Protein AF-A0A0C2IWE2-F1 (afdb_monomer_lite)

Organism: NCBI:txid13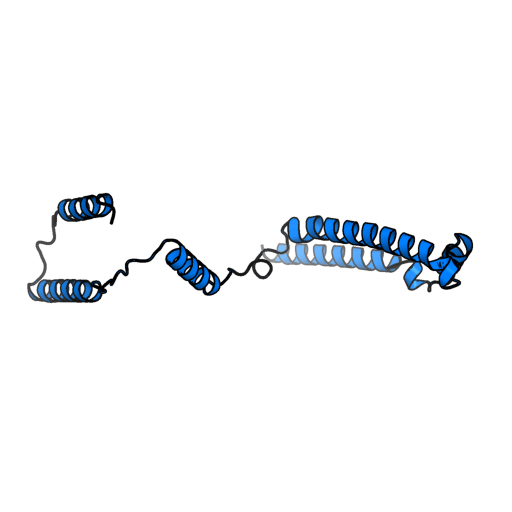98154

Secondary structure (DSSP, 8-state):
--THHHHHHHHHHHH--------S-HHHHHHHHHHHHHHHHTT----------HHHHHHHHHHHHHTSPPPP-TTTS-TTSTIIIIIHHHHHHHHHHHHHHHHHHHHHHHHHHHT---SHHHHHHHHHHS-HHHHHSS-HHHHHHHHHHHHHHHHHHHHHHHTT-

Sequence (165 aa):
MNAQRVGVMALRRAAAKPSMALVAPSIARGLIVRSALQAQALQSRAITTQKLSHDEANKVLASQRLNRPVAPHLTIYDPAQIWYGASIMQRYTGMAYAGALYAGSLAYLAAPLLGWHLESASLVAFAASLPVAAKVGFGKADIAKATNAIWVASVIGSLGLALLW

pLDDT: mean 79.26, std 15.89, range [46.12, 98.12]

Structure (mmCIF, N/CA/C/O backbone):
data_AF-A0A0C2IWE2-F1
#
_entry.id   AF-A0A0C2IWE2-F1
#
loop_
_atom_site.group_PDB
_atom_site.id
_atom_site.type_symbol
_atom_site.label_atom_id
_atom_site.label_alt_id
_atom_site.label_comp_id
_atom_site.label_asym_id
_atom_site.label_entity_id
_atom_site.label_seq_id
_atom_site.pdbx_PDB_ins_code
_atom_site.Cartn_x
_atom_site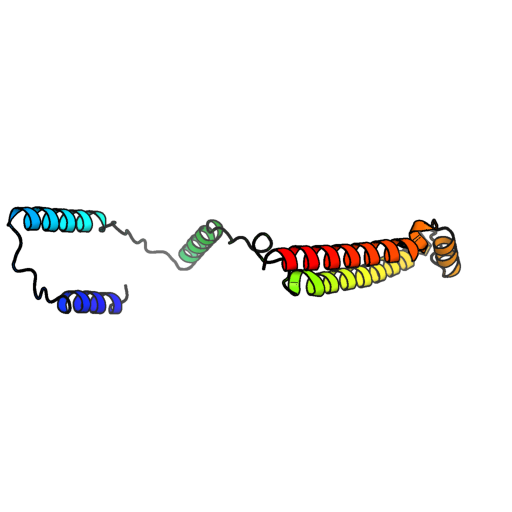.Cartn_y
_atom_site.Cartn_z
_atom_site.occupancy
_atom_site.B_iso_or_equiv
_atom_site.auth_seq_id
_atom_site.auth_comp_id
_atom_site.auth_asym_id
_atom_site.auth_atom_id
_atom_site.pdbx_PDB_model_num
ATOM 1 N N . MET A 1 1 ? -18.688 -10.165 44.950 1.00 46.12 1 MET A N 1
ATOM 2 C CA . MET A 1 1 ? -19.114 -8.750 45.053 1.00 46.12 1 MET A CA 1
ATOM 3 C C . MET A 1 1 ? -18.223 -8.080 46.086 1.00 46.12 1 MET A C 1
ATOM 5 O O . MET A 1 1 ? -18.231 -8.501 47.232 1.00 46.12 1 MET A O 1
ATOM 9 N N . ASN A 1 2 ? -17.385 -7.128 45.669 1.00 46.19 2 ASN A N 1
ATOM 10 C CA . ASN A 1 2 ? -16.333 -6.554 46.516 1.00 46.19 2 ASN A CA 1
ATOM 11 C C . ASN A 1 2 ? -16.944 -5.622 47.575 1.00 46.19 2 ASN A C 1
ATOM 13 O O . ASN A 1 2 ? -17.544 -4.604 47.223 1.00 46.19 2 ASN A O 1
ATOM 17 N N . ALA A 1 3 ? -16.750 -5.950 48.856 1.00 57.78 3 ALA A N 1
ATOM 18 C CA . ALA A 1 3 ? -17.238 -5.202 50.024 1.00 57.78 3 ALA A CA 1
ATOM 19 C C . ALA A 1 3 ? -16.879 -3.701 49.998 1.00 57.78 3 ALA A C 1
ATOM 21 O O . ALA A 1 3 ? -17.607 -2.863 50.526 1.00 57.78 3 ALA A O 1
ATOM 22 N N . GLN A 1 4 ? -15.810 -3.347 49.282 1.00 58.09 4 GLN A N 1
ATOM 23 C CA . GLN A 1 4 ? -15.351 -1.974 49.066 1.00 58.09 4 GLN A CA 1
ATOM 24 C C . GLN A 1 4 ? -16.424 -1.056 48.457 1.00 58.09 4 GLN A C 1
ATOM 26 O O . GLN A 1 4 ? -16.476 0.126 48.787 1.00 58.09 4 GLN A O 1
ATOM 31 N N . ARG A 1 5 ? -17.323 -1.572 47.606 1.00 56.88 5 ARG A N 1
ATOM 32 C CA . ARG A 1 5 ? -18.370 -0.739 46.982 1.00 56.88 5 ARG A CA 1
ATOM 33 C C . ARG A 1 5 ? -19.527 -0.411 47.931 1.00 56.88 5 ARG A C 1
ATOM 35 O O . ARG A 1 5 ? -20.169 0.621 47.756 1.00 56.88 5 ARG A O 1
ATOM 42 N N . VAL A 1 6 ? -19.759 -1.243 48.947 1.00 62.97 6 VAL A N 1
ATOM 43 C CA . VAL A 1 6 ? -20.824 -1.037 49.944 1.00 62.97 6 VAL A CA 1
ATOM 44 C C . VAL A 1 6 ? -20.439 0.086 50.911 1.00 62.97 6 VAL A C 1
ATOM 46 O O . VAL A 1 6 ? -21.247 0.976 51.177 1.00 62.97 6 VAL A O 1
ATOM 49 N N . GLY A 1 7 ? -19.177 0.114 51.353 1.00 68.75 7 GLY A N 1
ATOM 50 C CA . GLY A 1 7 ? -18.668 1.151 52.258 1.00 68.75 7 GLY A CA 1
ATOM 51 C C . GLY A 1 7 ? -18.704 2.559 51.654 1.00 68.75 7 GLY A C 1
ATOM 52 O O . GLY A 1 7 ? -19.127 3.507 52.311 1.00 68.75 7 GLY A O 1
ATOM 53 N N . VAL A 1 8 ? -18.349 2.702 50.371 1.00 69.31 8 VAL A N 1
ATOM 54 C CA . VAL A 1 8 ? -18.338 4.013 49.695 1.00 69.31 8 VAL A CA 1
ATOM 55 C C . VAL A 1 8 ? -19.756 4.565 49.491 1.00 69.31 8 VAL A C 1
ATOM 57 O O . VAL A 1 8 ? -19.963 5.774 49.592 1.00 69.31 8 VAL A O 1
ATOM 60 N N . MET A 1 9 ? -20.755 3.707 49.252 1.00 63.81 9 MET A N 1
ATOM 61 C CA . MET A 1 9 ? -22.151 4.151 49.146 1.00 63.81 9 MET A CA 1
ATOM 62 C C . MET A 1 9 ? -22.742 4.568 50.495 1.00 63.81 9 MET A C 1
ATOM 64 O O . MET A 1 9 ? -23.447 5.576 50.555 1.00 63.81 9 MET A O 1
ATOM 68 N N . ALA A 1 10 ? -22.414 3.855 51.576 1.00 64.62 10 ALA A N 1
ATOM 69 C CA . ALA A 1 10 ? -22.810 4.251 52.927 1.00 64.62 10 ALA A CA 1
ATOM 70 C C . ALA A 1 10 ? -22.190 5.604 53.321 1.00 64.62 10 ALA A C 1
ATOM 72 O O . ALA A 1 10 ? -22.892 6.479 53.828 1.00 64.62 10 ALA A O 1
ATOM 73 N N . LEU A 1 11 ? -20.912 5.818 52.991 1.00 68.19 11 LEU A N 1
ATOM 74 C CA . LEU A 1 11 ? -20.212 7.075 53.261 1.00 68.19 11 LEU A CA 1
ATOM 75 C C . LEU A 1 11 ? -20.797 8.254 52.469 1.00 68.19 11 LEU A C 1
ATOM 77 O O . LEU A 1 11 ? -21.008 9.326 53.029 1.00 68.19 11 LEU A O 1
ATOM 81 N N . ARG A 1 12 ? -21.138 8.057 51.187 1.00 64.69 12 ARG A N 1
ATOM 82 C CA . ARG A 1 12 ? -21.809 9.090 50.372 1.00 64.69 12 ARG A CA 1
ATOM 83 C C . ARG A 1 12 ? -23.203 9.438 50.895 1.00 64.69 12 ARG A C 1
ATOM 85 O O . ARG A 1 12 ? -23.604 10.595 50.822 1.00 64.69 12 ARG A O 1
ATOM 92 N N . ARG A 1 13 ? -23.925 8.458 51.446 1.00 62.16 13 ARG A N 1
ATOM 93 C CA . ARG A 1 13 ? -25.249 8.669 52.044 1.00 62.16 13 ARG A CA 1
ATOM 94 C C . ARG A 1 13 ? -25.170 9.390 53.392 1.00 62.16 13 ARG A C 1
ATOM 96 O O . ARG A 1 13 ? -26.037 10.203 53.679 1.00 62.16 13 ARG A O 1
ATOM 103 N N . ALA A 1 14 ? -24.124 9.134 54.178 1.00 64.12 14 ALA A N 1
ATOM 104 C CA . ALA A 1 14 ? -23.877 9.816 55.449 1.00 64.12 14 ALA A CA 1
ATOM 105 C C . ALA A 1 14 ? -23.304 11.239 55.273 1.00 64.12 14 ALA A C 1
ATOM 107 O O . ALA A 1 14 ? -23.560 12.111 56.101 1.00 64.12 14 ALA A O 1
ATOM 108 N N . ALA A 1 15 ? -22.561 11.494 54.190 1.00 59.09 15 ALA A N 1
ATOM 109 C CA . ALA A 1 15 ? -22.010 12.814 53.870 1.00 59.09 15 ALA A CA 1
ATOM 110 C C . ALA A 1 15 ? -23.046 13.792 53.283 1.00 59.09 15 ALA A C 1
ATOM 112 O O . ALA A 1 15 ? -22.839 15.003 53.325 1.00 59.09 15 ALA A O 1
ATOM 113 N N . ALA A 1 16 ? -24.178 13.293 52.776 1.00 57.03 16 ALA A N 1
ATOM 114 C CA . ALA A 1 16 ? -25.306 14.115 52.351 1.00 57.03 16 ALA A CA 1
ATOM 115 C C . ALA A 1 16 ? -26.101 14.614 53.571 1.00 57.03 16 ALA A C 1
ATOM 117 O O . ALA A 1 16 ? -27.230 14.194 53.818 1.00 57.03 16 ALA A O 1
ATOM 118 N N . LYS A 1 17 ? -25.507 15.519 54.357 1.00 48.50 17 LYS A N 1
ATOM 119 C CA . LYS A 1 17 ? -26.258 16.357 55.299 1.00 48.50 17 LYS A CA 1
ATOM 120 C C . LYS A 1 17 ? -27.172 17.277 54.471 1.00 48.50 17 LYS A C 1
ATOM 122 O O . LYS A 1 17 ? -26.639 18.072 53.699 1.00 48.50 17 LYS A O 1
ATOM 127 N N . PRO A 1 18 ? -28.512 17.230 54.597 1.00 52.12 18 PRO A N 1
ATOM 128 C CA . PRO A 1 18 ? -29.382 18.199 53.943 1.00 52.12 18 PRO A CA 1
ATOM 129 C C . PRO A 1 18 ? -29.375 19.487 54.774 1.00 52.12 18 PRO A C 1
ATOM 131 O O . PRO A 1 18 ? -30.331 19.807 55.475 1.00 52.12 18 PRO A O 1
ATOM 134 N N . SER A 1 19 ? -28.263 20.213 54.764 1.00 50.19 19 SER A N 1
ATOM 135 C CA . SER A 1 19 ? -28.234 21.567 55.304 1.00 50.19 19 SER A CA 1
ATOM 136 C C . SER A 1 19 ? -28.802 22.514 54.251 1.00 50.19 19 SER A C 1
ATOM 138 O O . SER A 1 19 ? -28.220 22.658 53.182 1.00 50.19 19 SER A O 1
ATOM 140 N N . MET A 1 20 ? -29.909 23.174 54.607 1.00 50.03 20 MET A N 1
ATOM 141 C CA . MET A 1 20 ? -30.489 24.351 53.945 1.00 50.03 20 MET A CA 1
ATOM 142 C C . MET A 1 20 ? -31.319 24.115 52.671 1.00 50.03 20 MET A C 1
ATOM 144 O O . MET A 1 20 ? -30.890 24.387 51.559 1.00 50.03 20 MET A O 1
ATOM 148 N N . ALA A 1 21 ? -32.591 23.755 52.857 1.00 50.00 21 ALA A N 1
ATOM 149 C CA . ALA A 1 21 ? -33.672 24.181 51.959 1.00 50.00 21 ALA A CA 1
ATOM 150 C C . ALA A 1 21 ? -34.974 24.324 52.765 1.00 50.00 21 ALA A C 1
ATOM 152 O O . ALA A 1 21 ? -35.927 23.557 52.611 1.00 50.00 21 ALA A O 1
ATOM 153 N N . LEU A 1 22 ? -34.969 25.264 53.712 1.00 53.56 22 LEU A N 1
ATOM 154 C CA . LEU A 1 22 ? -36.050 25.514 54.671 1.00 53.56 22 LEU A CA 1
ATOM 155 C C . LEU A 1 22 ? -37.118 26.511 54.184 1.00 53.56 22 LEU A C 1
ATOM 157 O O . LEU A 1 22 ? -37.958 26.897 54.983 1.00 53.56 22 LEU A O 1
ATOM 161 N N . VAL A 1 23 ? -37.164 26.899 52.903 1.00 53.44 23 VAL A N 1
ATOM 162 C CA . VAL A 1 23 ? -38.209 27.819 52.406 1.00 53.44 23 VAL A CA 1
ATOM 163 C C . VAL A 1 23 ? -38.643 27.448 50.983 1.00 53.44 23 VAL A C 1
ATOM 165 O O . VAL A 1 23 ? -38.042 27.892 50.014 1.00 53.44 23 VAL A O 1
ATOM 168 N N . ALA A 1 24 ? -39.672 26.605 50.851 1.00 52.16 24 ALA A N 1
ATOM 169 C CA . ALA A 1 24 ? -40.504 26.478 49.643 1.00 52.16 24 ALA A CA 1
ATOM 170 C C . ALA A 1 24 ? -41.798 25.693 49.970 1.00 52.16 24 ALA A C 1
ATOM 172 O O . ALA A 1 24 ? -41.740 24.750 50.769 1.00 52.16 24 ALA A O 1
ATOM 173 N N . PRO A 1 25 ? -42.955 26.062 49.383 1.00 54.06 25 PRO A N 1
ATOM 174 C CA . PRO A 1 25 ? -44.277 25.565 49.770 1.00 54.06 25 PRO A CA 1
ATOM 175 C C . PRO A 1 25 ? -44.419 24.045 49.593 1.00 54.06 25 PRO A C 1
ATOM 177 O O . PRO A 1 25 ? -43.842 23.435 48.691 1.00 54.06 25 PRO A O 1
ATOM 180 N N . SER A 1 26 ? -45.214 23.434 50.473 1.00 58.16 26 SER A N 1
ATOM 181 C CA . SER A 1 26 ? -45.425 21.985 50.651 1.00 58.16 26 SER A CA 1
ATOM 182 C C . SER A 1 26 ? -45.723 21.192 49.367 1.00 58.16 26 SER A C 1
ATOM 184 O O . SER A 1 26 ? -45.369 20.016 49.279 1.00 58.16 26 SER A O 1
ATOM 186 N N . ILE A 1 27 ? -46.295 21.833 48.346 1.00 59.09 27 ILE A N 1
ATOM 187 C CA . ILE A 1 27 ? -46.630 21.225 47.048 1.00 59.09 27 ILE A CA 1
ATOM 188 C C . ILE A 1 27 ? -45.367 20.913 46.223 1.00 59.09 27 ILE A C 1
ATOM 190 O O . ILE A 1 27 ? -45.258 19.833 45.638 1.00 59.09 27 ILE A O 1
ATOM 194 N N . ALA A 1 28 ? -44.369 21.804 46.231 1.00 55.31 28 ALA A N 1
ATOM 195 C CA . ALA A 1 28 ? -43.123 21.610 45.484 1.00 55.31 28 ALA A CA 1
ATOM 196 C C . ALA A 1 28 ? -42.275 20.472 46.079 1.00 55.31 28 ALA A C 1
ATOM 198 O O . ALA A 1 28 ? -41.697 19.669 45.347 1.00 55.31 28 ALA A O 1
ATOM 199 N N . ARG A 1 29 ? -42.267 20.336 47.414 1.00 55.12 29 ARG A N 1
ATOM 200 C CA . ARG A 1 29 ? -41.617 19.209 48.105 1.00 55.12 29 ARG A CA 1
ATOM 201 C C . ARG A 1 29 ? -42.283 17.869 47.778 1.00 55.12 29 ARG A C 1
ATOM 203 O O . ARG A 1 29 ? -41.572 16.896 47.548 1.00 55.12 29 ARG A O 1
ATOM 210 N N . GLY A 1 30 ? -43.616 17.815 47.707 1.00 59.25 30 GLY A N 1
ATOM 211 C CA . GLY A 1 30 ? -44.346 16.593 47.344 1.00 59.25 30 GLY A CA 1
ATOM 212 C C . GLY A 1 30 ? -44.036 16.106 45.924 1.00 59.25 30 GLY A C 1
ATOM 213 O O . GLY A 1 30 ? -43.862 14.906 45.709 1.00 59.25 30 GLY A O 1
ATOM 214 N N . LEU A 1 31 ? -43.893 17.036 44.973 1.00 60.28 31 LEU A N 1
ATOM 215 C CA . LEU A 1 31 ? -43.549 16.727 43.583 1.00 60.28 31 LEU A CA 1
ATOM 216 C C . LEU A 1 31 ? -42.093 16.245 43.434 1.00 60.28 31 LEU A C 1
ATOM 218 O O . LEU A 1 31 ? -41.846 15.263 42.737 1.00 60.28 31 LEU A O 1
ATOM 222 N N . ILE A 1 32 ? -41.144 16.889 44.127 1.00 60.47 32 ILE A N 1
ATOM 223 C CA . ILE A 1 32 ? -39.714 16.524 44.099 1.00 60.47 32 ILE A CA 1
ATOM 224 C C . ILE A 1 32 ? -39.463 15.180 44.800 1.00 60.47 32 ILE A C 1
ATOM 226 O O . ILE A 1 32 ? -38.674 14.367 44.325 1.00 60.47 32 ILE A O 1
ATOM 230 N N . VAL A 1 33 ? -40.148 14.902 45.914 1.00 60.66 33 VAL A N 1
ATOM 231 C CA . VAL A 1 33 ? -40.020 13.612 46.611 1.00 60.66 33 VAL A CA 1
ATOM 232 C C . VAL A 1 33 ? -40.642 12.483 45.786 1.00 60.66 33 VAL A C 1
ATOM 234 O O . VAL A 1 33 ? -40.046 11.412 45.698 1.00 60.66 33 VAL A O 1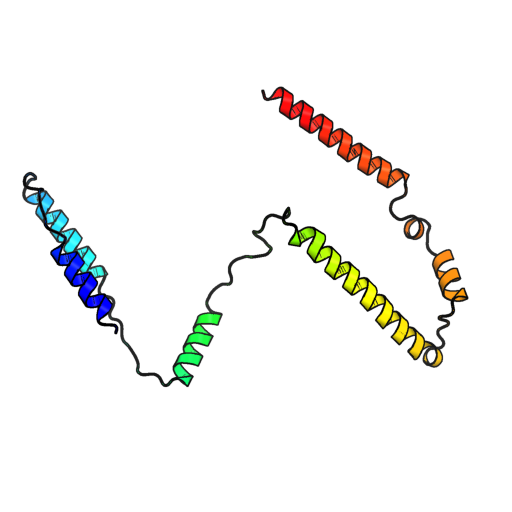
ATOM 237 N N . ARG A 1 34 ? -41.784 12.714 45.118 1.00 59.50 34 ARG A N 1
ATOM 238 C CA . ARG A 1 34 ? -42.382 11.730 44.196 1.00 59.50 34 ARG A CA 1
ATOM 239 C C . ARG A 1 34 ? -41.504 11.450 42.979 1.00 59.50 34 ARG A C 1
ATOM 241 O O . ARG A 1 34 ? -41.340 10.283 42.635 1.00 59.50 34 ARG A O 1
ATOM 248 N N . SER A 1 35 ? -40.924 12.478 42.358 1.00 60.34 35 SER A N 1
ATOM 249 C CA . SER A 1 35 ? -40.039 12.299 41.201 1.00 60.34 35 SER A CA 1
ATOM 250 C C . SER A 1 35 ? -38.727 11.612 41.583 1.00 60.34 35 SER A C 1
ATOM 252 O O . SER A 1 35 ? -38.260 10.751 40.842 1.00 60.34 35 SER A O 1
ATOM 254 N N . ALA A 1 36 ? -38.177 11.901 42.766 1.00 61.34 36 ALA A N 1
ATOM 255 C CA . ALA A 1 36 ? -37.022 11.185 43.300 1.00 61.34 36 ALA A CA 1
ATOM 256 C C . ALA A 1 36 ? -37.341 9.703 43.573 1.00 61.34 36 ALA A C 1
ATOM 258 O O . ALA A 1 36 ? -36.575 8.839 43.147 1.00 61.34 36 ALA A O 1
ATOM 259 N N . LEU A 1 37 ? -38.490 9.399 44.195 1.00 59.16 37 LEU A N 1
ATOM 260 C CA . LEU A 1 37 ? -38.926 8.020 44.457 1.00 59.16 37 LEU A CA 1
ATOM 261 C C . LEU A 1 37 ? -39.183 7.235 43.161 1.00 59.16 37 LEU A C 1
ATOM 263 O O . LEU A 1 37 ? -38.802 6.070 43.054 1.00 59.16 37 LEU A O 1
ATOM 267 N N . GLN A 1 38 ? -39.792 7.873 42.156 1.00 59.28 38 GLN A N 1
ATOM 268 C CA . GLN A 1 38 ? -39.989 7.279 40.829 1.00 59.28 38 GLN A CA 1
ATOM 269 C C . GLN A 1 38 ? -38.664 7.084 40.087 1.00 59.28 38 GLN A C 1
ATOM 271 O O . GLN A 1 38 ? -38.454 6.024 39.503 1.00 59.28 38 GLN A O 1
ATOM 276 N N . ALA A 1 39 ? -37.729 8.033 40.170 1.00 60.12 39 ALA A N 1
ATOM 277 C CA . ALA A 1 39 ? -36.388 7.875 39.608 1.00 60.12 39 ALA A CA 1
ATOM 278 C C . ALA A 1 39 ? -35.605 6.733 40.283 1.00 60.12 39 ALA A C 1
ATOM 280 O O . ALA A 1 39 ? -34.834 6.041 39.622 1.00 60.12 39 ALA A O 1
ATOM 281 N N . GLN A 1 40 ? -35.832 6.487 41.577 1.00 58.12 40 GLN A N 1
ATOM 282 C CA . GLN A 1 40 ? -35.232 5.369 42.312 1.00 58.12 40 GLN A CA 1
ATOM 283 C C . GLN A 1 40 ? -35.864 4.016 41.948 1.00 58.12 40 GLN A C 1
ATOM 285 O O . GLN A 1 40 ? -35.144 3.023 41.846 1.00 58.12 40 GLN A O 1
ATOM 290 N N . ALA A 1 41 ? -37.171 3.975 41.668 1.00 58.59 41 ALA A N 1
ATOM 291 C CA . ALA A 1 41 ? -37.856 2.769 41.192 1.00 58.59 41 ALA A CA 1
ATOM 292 C C . ALA A 1 41 ? -37.417 2.345 39.775 1.00 58.59 41 ALA A C 1
ATOM 294 O O . ALA A 1 41 ? -37.404 1.157 39.463 1.00 58.59 41 ALA A O 1
ATOM 295 N N . LEU A 1 42 ? -36.988 3.292 38.931 1.00 57.12 42 LEU A N 1
ATOM 296 C CA . LEU A 1 42 ? -36.472 3.007 37.584 1.00 57.12 42 LEU A CA 1
ATOM 297 C C . LEU A 1 42 ? -35.040 2.438 37.570 1.00 57.12 42 LEU A C 1
ATOM 299 O O . LEU A 1 42 ? -34.568 2.012 36.516 1.00 57.12 42 LEU A O 1
ATOM 303 N N . GLN A 1 43 ? -34.332 2.414 38.707 1.00 59.69 43 GLN A N 1
ATOM 304 C CA . GLN A 1 43 ? -32.923 1.999 38.757 1.00 59.69 43 GLN A CA 1
ATOM 305 C C . GLN A 1 43 ? -32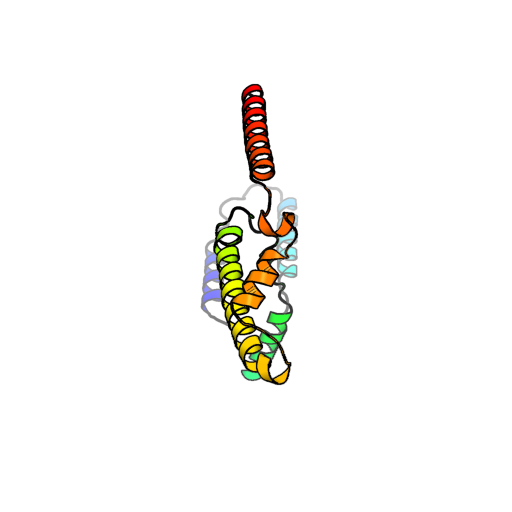.664 0.614 39.365 1.00 59.69 43 GLN A C 1
ATOM 307 O O . GLN A 1 43 ? -31.524 0.143 39.323 1.00 59.69 43 GLN A O 1
ATOM 312 N N . SER A 1 44 ? -33.678 -0.101 39.860 1.00 60.41 44 SER A N 1
ATOM 313 C CA . SER A 1 44 ? -33.497 -1.481 40.329 1.00 60.41 44 SER A CA 1
ATOM 314 C C . SER A 1 44 ? -33.699 -2.482 39.190 1.00 60.41 44 SER A C 1
ATOM 316 O O . SER A 1 44 ? -34.713 -3.174 39.110 1.00 60.41 44 SER A O 1
ATOM 318 N N . ARG A 1 45 ? -32.725 -2.587 38.283 1.00 65.25 45 ARG A N 1
ATOM 319 C CA . ARG A 1 45 ? -32.686 -3.730 37.363 1.00 65.25 45 ARG A CA 1
ATOM 320 C C . ARG A 1 45 ? -32.348 -4.985 38.167 1.00 65.25 45 ARG A C 1
ATOM 322 O O . ARG A 1 45 ? -31.288 -5.046 38.787 1.00 65.25 45 ARG A O 1
ATOM 329 N N . ALA A 1 46 ? -33.212 -5.996 38.125 1.00 73.12 46 ALA A N 1
ATOM 330 C CA . ALA A 1 46 ? -32.887 -7.312 38.658 1.00 73.12 46 ALA A CA 1
ATOM 331 C C . ALA A 1 46 ? -31.695 -7.887 37.870 1.00 73.12 46 ALA A C 1
ATOM 333 O O . ALA A 1 46 ? -31.789 -8.158 36.672 1.00 73.12 46 ALA A O 1
ATOM 334 N N . ILE A 1 47 ? -30.541 -8.013 38.525 1.00 69.75 47 ILE A N 1
ATOM 335 C CA . ILE A 1 47 ? -29.357 -8.652 37.951 1.00 69.75 47 ILE A CA 1
ATOM 336 C C . ILE A 1 47 ? -29.370 -10.099 38.431 1.00 69.75 47 ILE A C 1
ATOM 338 O O . ILE A 1 47 ? -29.046 -10.377 39.582 1.00 69.75 47 ILE A O 1
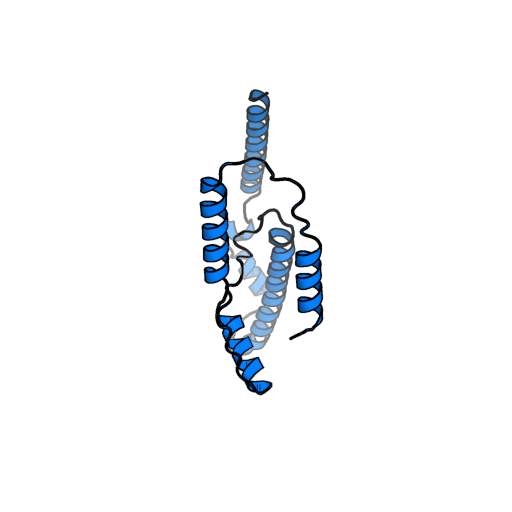ATOM 342 N N . THR A 1 48 ? -29.762 -11.011 37.545 1.00 81.50 48 THR A N 1
ATOM 343 C CA . THR A 1 48 ? -29.608 -12.448 37.776 1.00 81.50 48 THR A CA 1
ATOM 344 C C . THR A 1 48 ? -28.175 -12.858 37.445 1.00 81.50 48 THR A C 1
ATOM 346 O O . THR A 1 48 ? -27.636 -12.470 36.404 1.00 81.50 48 THR A O 1
ATOM 349 N N . THR A 1 49 ? -27.525 -13.587 38.348 1.00 84.44 49 THR A N 1
ATOM 350 C CA . THR A 1 49 ? -26.188 -14.145 38.129 1.00 84.44 49 THR A CA 1
ATOM 351 C C . THR A 1 49 ? -26.295 -15.656 37.988 1.00 84.44 49 THR A C 1
ATOM 353 O O . THR A 1 49 ? -27.082 -16.307 38.668 1.00 84.44 49 THR A O 1
ATOM 356 N N . GLN A 1 50 ? -25.500 -16.216 37.082 1.00 86.19 50 GLN A N 1
ATOM 357 C CA . GLN A 1 50 ? -25.416 -17.656 36.857 1.00 86.19 50 GLN A CA 1
ATOM 358 C C . GLN A 1 50 ? -24.025 -18.121 37.289 1.00 86.19 50 GLN A C 1
ATOM 360 O O . GLN A 1 50 ? -23.040 -17.410 37.066 1.00 86.19 50 GLN A O 1
ATOM 365 N N . LYS A 1 51 ? -23.926 -19.287 37.936 1.00 90.31 51 LYS A N 1
ATOM 366 C CA . LYS A 1 51 ? -22.622 -19.906 38.199 1.00 90.31 51 LYS A CA 1
ATOM 367 C C . LYS A 1 51 ? -22.132 -20.528 36.897 1.00 90.31 51 LYS A C 1
ATOM 369 O O . LYS A 1 51 ? -22.815 -21.380 36.347 1.00 90.31 51 LYS A O 1
ATOM 374 N N . LEU A 1 52 ? -20.971 -20.087 36.430 1.00 90.56 52 LEU A N 1
ATOM 375 C CA . LEU A 1 52 ? -20.330 -20.596 35.222 1.00 90.56 52 LEU A CA 1
ATOM 376 C C . LEU A 1 52 ? -18.990 -21.227 35.588 1.00 90.56 52 LEU A C 1
ATOM 378 O O . LEU A 1 52 ? -18.288 -20.730 36.478 1.00 90.56 52 LEU A O 1
ATOM 382 N N . SER A 1 53 ? -18.627 -22.295 34.885 1.00 94.56 53 SER A N 1
ATOM 383 C CA . SER A 1 53 ? -17.251 -22.786 34.875 1.00 94.56 53 SER A CA 1
ATOM 384 C C . SER A 1 53 ? -16.328 -21.777 34.177 1.00 94.56 53 SER A C 1
ATOM 386 O O . SER A 1 53 ? -16.769 -20.876 33.457 1.00 94.56 53 SER A O 1
ATOM 388 N N . HIS A 1 54 ? -15.018 -21.909 34.387 1.00 92.25 54 HIS A N 1
ATOM 389 C CA . HIS A 1 54 ? -14.051 -20.971 33.812 1.00 92.25 54 HIS A CA 1
ATOM 390 C C . HIS A 1 54 ? -14.048 -21.003 32.271 1.00 92.25 54 HIS A C 1
ATOM 392 O O . HIS A 1 54 ? -13.927 -19.961 31.627 1.00 92.25 54 HIS A O 1
ATOM 398 N N . ASP A 1 55 ? -14.252 -22.185 31.680 1.00 95.31 55 ASP A N 1
ATOM 399 C CA . ASP A 1 55 ? -14.302 -22.369 30.226 1.00 95.31 55 ASP A CA 1
ATOM 400 C C . ASP A 1 55 ? -15.558 -21.729 29.606 1.00 95.31 55 ASP A C 1
ATOM 402 O O . ASP A 1 55 ? -15.483 -21.009 28.608 1.00 95.31 55 ASP A O 1
ATOM 406 N N . GLU A 1 56 ? -16.719 -21.892 30.247 1.00 94.50 56 GLU A N 1
ATOM 407 C CA . GLU A 1 56 ? -17.971 -21.255 29.815 1.00 94.50 56 GLU A CA 1
ATOM 408 C C . GLU A 1 56 ? -17.899 -19.729 29.904 1.00 94.50 56 GLU A C 1
ATOM 410 O O . GLU A 1 56 ? -18.327 -19.028 28.984 1.00 94.50 56 GLU A O 1
ATOM 415 N N . ALA A 1 57 ? -17.302 -19.198 30.975 1.00 92.50 57 ALA A N 1
ATOM 416 C CA . ALA A 1 57 ? -17.086 -17.762 31.115 1.00 92.50 57 ALA A CA 1
ATOM 417 C C . ALA A 1 57 ? -16.212 -17.208 29.975 1.00 92.50 57 ALA A C 1
ATOM 419 O O . ALA A 1 57 ? -16.531 -16.161 29.405 1.00 92.50 57 ALA A O 1
ATOM 420 N N . ASN A 1 58 ? -15.153 -17.925 29.588 1.00 95.62 58 ASN A N 1
ATOM 421 C CA . ASN A 1 58 ? -14.291 -17.527 28.475 1.00 95.62 58 ASN A CA 1
ATOM 422 C C . ASN A 1 58 ? -15.030 -17.532 27.133 1.00 95.62 58 ASN A C 1
ATOM 424 O O . ASN A 1 58 ? -14.886 -16.578 26.363 1.00 95.62 58 ASN A O 1
ATOM 428 N N . LYS A 1 59 ? -15.873 -18.541 26.877 1.00 96.00 59 LYS A N 1
ATOM 429 C CA . LYS A 1 59 ? -16.718 -18.606 25.671 1.00 96.00 59 LYS A CA 1
ATOM 430 C C . LYS A 1 59 ? -17.688 -17.429 25.590 1.00 96.00 59 LYS A C 1
ATOM 432 O O . LYS A 1 59 ? -17.794 -16.794 24.541 1.00 96.00 59 LYS A O 1
ATOM 437 N N . VAL A 1 60 ? -18.339 -17.081 26.700 1.00 94.44 60 VAL A N 1
ATOM 438 C CA . VAL A 1 60 ? -19.249 -15.924 26.771 1.00 94.44 60 VAL A CA 1
ATOM 439 C C . VAL A 1 60 ? -18.498 -14.605 26.567 1.00 94.44 60 VAL A C 1
ATOM 441 O O . VAL A 1 60 ? -18.977 -13.713 25.870 1.00 94.44 60 VAL A O 1
ATOM 444 N N . LEU A 1 61 ? -17.301 -14.453 27.133 1.00 94.00 61 LEU A N 1
ATOM 445 C CA . LEU A 1 61 ? -16.497 -13.250 26.910 1.00 94.00 61 LEU A CA 1
ATOM 446 C C . LEU A 1 61 ? -16.009 -13.146 25.462 1.00 94.00 61 LEU A C 1
ATOM 448 O O . LEU A 1 61 ? -15.973 -12.044 24.915 1.00 94.00 61 LEU A O 1
ATOM 452 N N . ALA A 1 62 ? -15.644 -14.263 24.832 1.00 96.19 62 ALA A N 1
ATOM 453 C CA . ALA A 1 62 ? -15.278 -14.294 23.421 1.00 96.19 62 ALA A CA 1
ATOM 454 C C . ALA A 1 62 ? -16.463 -13.892 22.529 1.00 96.19 62 ALA A C 1
ATOM 456 O O . ALA A 1 62 ? -16.305 -13.002 21.694 1.00 96.19 62 ALA A O 1
ATOM 457 N N . SER A 1 63 ? -17.661 -14.442 22.766 1.00 95.38 63 SER A N 1
ATOM 458 C CA . SER A 1 63 ? -18.861 -14.069 22.001 1.00 95.38 63 SER A CA 1
ATOM 459 C C . SER A 1 63 ? -19.235 -12.596 22.188 1.00 95.38 63 SER A C 1
ATOM 461 O O . SER A 1 63 ? -19.563 -11.904 21.227 1.00 95.38 63 SER A O 1
ATOM 463 N N . GLN A 1 64 ? -19.088 -12.061 23.402 1.00 95.75 64 GLN A N 1
ATOM 464 C CA . GLN A 1 64 ? -19.283 -10.634 23.657 1.00 95.75 64 GLN A CA 1
ATOM 465 C C . GLN A 1 64 ? -18.238 -9.748 22.971 1.00 95.75 64 GLN A C 1
ATOM 467 O O . GLN A 1 64 ? -18.574 -8.634 22.580 1.00 95.75 64 GLN A O 1
ATOM 472 N N . ARG A 1 65 ? -16.978 -10.189 22.853 1.00 95.38 65 ARG A N 1
ATOM 473 C CA . ARG A 1 65 ? -15.911 -9.420 22.185 1.00 95.38 65 ARG A CA 1
ATOM 474 C C . ARG A 1 65 ? -16.150 -9.294 20.683 1.00 95.38 65 ARG A C 1
ATOM 476 O O . ARG A 1 65 ? -15.829 -8.247 20.140 1.00 95.38 65 ARG A O 1
ATOM 483 N N . LEU A 1 66 ? -16.756 -10.302 20.055 1.00 94.50 66 LEU A N 1
ATOM 484 C CA . LEU A 1 66 ? -17.129 -10.262 18.636 1.00 94.50 66 LEU A CA 1
ATOM 485 C C . LEU A 1 66 ? -18.225 -9.226 18.345 1.00 94.50 66 LEU A C 1
ATOM 487 O O . LEU A 1 66 ? -18.205 -8.589 17.301 1.00 94.50 66 LEU A O 1
ATOM 491 N N . ASN A 1 67 ? -19.149 -9.020 19.288 1.00 96.31 67 ASN A N 1
ATOM 492 C CA . ASN A 1 67 ? -20.247 -8.058 19.141 1.00 96.31 67 ASN A CA 1
ATOM 493 C C . ASN A 1 67 ? -19.841 -6.605 19.436 1.00 96.31 67 ASN A C 1
ATOM 495 O O . ASN A 1 67 ? -20.657 -5.696 19.284 1.00 96.31 67 ASN A O 1
ATOM 499 N N . ARG A 1 68 ? -18.614 -6.362 19.913 1.00 95.50 68 ARG A N 1
ATOM 500 C CA . ARG A 1 68 ? -18.135 -5.000 20.168 1.00 95.50 68 ARG A CA 1
ATOM 501 C C . ARG A 1 68 ? -17.624 -4.418 18.854 1.00 95.50 68 ARG A C 1
ATOM 503 O O . ARG A 1 68 ? -16.712 -5.003 18.272 1.00 95.50 68 ARG A O 1
ATOM 510 N N . PRO A 1 69 ? -18.163 -3.280 18.391 1.00 95.12 69 PRO A N 1
ATOM 511 C CA . PRO A 1 69 ? -17.654 -2.655 17.184 1.00 95.12 69 PRO A CA 1
ATOM 512 C C . PRO A 1 69 ? -16.207 -2.209 17.403 1.00 95.12 69 PRO A C 1
ATOM 514 O O . PRO A 1 69 ? -15.838 -1.727 18.478 1.00 95.12 69 PRO A O 1
ATOM 517 N N . VAL A 1 70 ? -15.393 -2.360 16.364 1.00 93.69 70 VAL A N 1
ATOM 518 C CA . VAL A 1 70 ? -14.052 -1.778 16.317 1.00 93.69 70 VAL A CA 1
ATOM 519 C C . VAL A 1 70 ? -14.212 -0.299 15.976 1.00 93.69 70 VAL A C 1
ATOM 521 O O . VAL A 1 70 ? -14.932 0.046 15.039 1.00 93.69 70 VAL A O 1
ATOM 524 N N . ALA A 1 71 ? -13.581 0.581 16.756 1.00 94.31 71 ALA A N 1
ATOM 525 C CA . ALA A 1 71 ? -13.595 2.009 16.464 1.00 94.31 71 ALA A CA 1
ATOM 526 C C . ALA A 1 71 ? -12.988 2.269 15.070 1.00 94.31 71 ALA A C 1
ATOM 528 O O . ALA A 1 71 ? -12.038 1.578 14.685 1.00 94.31 71 ALA A O 1
ATOM 529 N N . PRO A 1 72 ? -13.505 3.250 14.309 1.00 94.75 72 PRO A N 1
ATOM 530 C CA . PRO A 1 72 ? -12.912 3.601 13.027 1.00 94.75 72 PRO A CA 1
ATOM 531 C C . PRO A 1 72 ? -11.450 4.019 13.240 1.00 94.75 72 PRO A C 1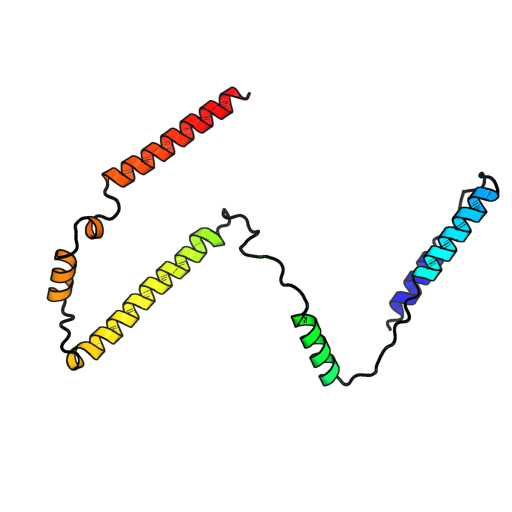
ATOM 533 O O . PRO A 1 72 ? -11.133 4.702 14.210 1.00 94.75 72 PRO A O 1
ATOM 536 N N . HIS A 1 73 ? -10.553 3.576 12.358 1.00 91.44 73 HIS A N 1
ATOM 537 C CA . HIS A 1 73 ? -9.113 3.825 12.468 1.00 91.44 73 HIS A CA 1
ATOM 538 C C . HIS A 1 73 ? -8.636 4.679 11.290 1.00 91.44 73 HIS A C 1
ATOM 540 O O . HIS A 1 73 ? -8.687 5.903 11.341 1.00 91.44 73 HIS A O 1
ATOM 546 N N . LEU A 1 74 ? -8.240 4.042 10.189 1.00 91.75 74 LEU A N 1
ATOM 547 C CA . LEU A 1 74 ? -7.626 4.674 9.016 1.00 91.75 74 LEU A CA 1
ATOM 548 C C . LEU A 1 74 ? -8.512 5.755 8.388 1.00 91.75 74 LEU A C 1
ATOM 550 O O . LEU A 1 74 ? -7.994 6.686 7.793 1.00 91.75 74 LEU A O 1
ATOM 554 N N . THR A 1 75 ? -9.831 5.644 8.537 1.00 92.88 75 THR A N 1
ATOM 555 C CA . THR A 1 75 ? -10.805 6.559 7.933 1.00 92.88 75 THR A CA 1
ATOM 556 C C . THR A 1 75 ? -11.008 7.861 8.704 1.00 92.88 75 THR A C 1
ATOM 558 O O . THR A 1 75 ? -11.595 8.781 8.147 1.00 92.88 75 THR A O 1
ATOM 561 N N . ILE A 1 76 ? -10.588 7.943 9.973 1.00 95.25 76 ILE A N 1
ATOM 562 C CA . ILE A 1 76 ? -10.794 9.138 10.817 1.00 95.25 76 ILE A CA 1
ATOM 563 C C . ILE A 1 76 ? -9.494 9.831 11.226 1.00 95.25 76 ILE A C 1
ATOM 565 O O . ILE A 1 76 ? -9.540 10.910 11.810 1.00 95.25 76 ILE A O 1
ATOM 569 N N . TYR A 1 77 ? -8.342 9.210 10.972 1.00 93.44 77 TYR A N 1
ATOM 570 C CA . TYR A 1 77 ? -7.055 9.824 11.270 1.00 93.44 77 TYR A CA 1
ATOM 571 C C . TYR A 1 77 ? -6.717 10.933 10.270 1.00 93.44 77 TYR A C 1
ATOM 573 O O . TYR A 1 77 ? -7.082 10.871 9.100 1.00 93.44 77 TYR A O 1
ATOM 581 N N . ASP A 1 78 ? -5.967 11.925 10.749 1.00 93.56 78 ASP A N 1
ATOM 582 C CA . ASP A 1 78 ? -5.413 12.994 9.924 1.00 93.56 78 ASP A CA 1
ATOM 583 C C . ASP A 1 78 ? -4.384 12.430 8.916 1.00 93.56 78 ASP A C 1
ATOM 585 O O . ASP A 1 78 ? -3.393 11.818 9.339 1.00 93.56 78 ASP A O 1
ATOM 589 N N . PRO A 1 79 ? -4.571 12.646 7.599 1.00 91.31 79 PRO A N 1
ATOM 590 C CA . PRO A 1 79 ? -3.624 12.219 6.570 1.00 91.31 79 PRO A CA 1
ATOM 591 C C . PRO A 1 79 ? -2.214 12.816 6.702 1.00 91.31 79 PRO A C 1
ATOM 593 O O . PRO A 1 79 ? -1.270 12.246 6.153 1.00 91.31 79 PRO A O 1
ATOM 596 N N . ALA A 1 80 ? -2.036 13.936 7.415 1.00 90.94 80 ALA A N 1
ATOM 597 C CA . ALA A 1 80 ? -0.730 14.578 7.605 1.00 90.94 80 ALA A CA 1
ATOM 598 C C . ALA A 1 80 ? 0.204 13.813 8.567 1.00 90.94 80 ALA A C 1
ATOM 600 O O . ALA A 1 80 ? 1.371 14.177 8.739 1.00 90.94 80 ALA A O 1
ATOM 601 N N . GLN A 1 81 ? -0.278 12.748 9.212 1.00 92.06 81 GLN A N 1
ATOM 602 C CA . GLN A 1 81 ? 0.526 11.975 10.151 1.00 92.06 81 GLN A CA 1
ATOM 603 C C . GLN A 1 81 ? 1.639 11.178 9.448 1.00 92.06 81 GLN A C 1
ATOM 605 O O . GLN A 1 81 ? 1.440 10.540 8.413 1.00 92.06 81 GLN A O 1
ATOM 610 N N . ILE A 1 82 ? 2.829 11.147 10.062 1.00 91.88 82 ILE A N 1
ATOM 611 C CA . ILE A 1 82 ? 4.055 10.581 9.465 1.00 91.88 82 ILE A CA 1
ATOM 612 C C . ILE A 1 82 ? 3.929 9.103 9.063 1.00 91.88 82 ILE A C 1
ATOM 614 O O . ILE A 1 82 ? 4.604 8.628 8.146 1.00 91.88 82 ILE A O 1
ATOM 618 N N . TRP A 1 83 ? 3.056 8.359 9.744 1.00 91.06 83 TRP A N 1
ATOM 619 C CA . TRP A 1 83 ? 2.838 6.951 9.455 1.00 91.06 83 TRP A CA 1
ATOM 620 C C . TRP A 1 83 ? 2.007 6.728 8.185 1.00 91.06 83 TRP A C 1
ATOM 622 O O . TRP A 1 83 ? 2.166 5.675 7.575 1.00 91.06 83 TRP A O 1
ATOM 632 N N . TYR A 1 84 ? 1.192 7.698 7.752 1.00 90.06 84 TYR A N 1
ATOM 633 C CA . TYR A 1 84 ? 0.398 7.601 6.521 1.00 90.06 84 TYR A CA 1
ATOM 634 C C . TYR A 1 84 ? 1.263 7.819 5.267 1.00 90.06 84 TYR A C 1
ATOM 636 O O . TYR A 1 84 ? 1.075 7.161 4.248 1.00 90.06 84 TYR A O 1
ATOM 644 N N . GLY A 1 85 ? 2.265 8.698 5.357 1.00 89.62 85 GLY A N 1
ATOM 645 C CA . GLY A 1 85 ? 3.225 8.953 4.282 1.00 89.62 85 GLY A CA 1
ATOM 646 C C . GLY A 1 85 ? 4.467 8.067 4.378 1.00 89.62 85 GLY A C 1
ATOM 647 O O . GLY A 1 85 ? 4.546 6.991 3.784 1.00 89.62 85 GLY A O 1
ATOM 648 N N . ALA A 1 86 ? 5.462 8.529 5.138 1.00 90.94 86 ALA A N 1
ATOM 649 C CA . ALA A 1 86 ? 6.808 7.956 5.143 1.00 90.94 86 ALA A CA 1
ATOM 650 C C . ALA A 1 86 ? 6.842 6.476 5.564 1.00 90.94 86 ALA A C 1
ATOM 652 O O . ALA A 1 86 ? 7.516 5.665 4.929 1.00 90.94 86 ALA A O 1
ATOM 653 N N . SER A 1 87 ? 6.092 6.095 6.606 1.00 94.50 87 SER A N 1
ATOM 654 C CA . SER A 1 87 ? 6.109 4.707 7.096 1.00 94.50 87 SER A CA 1
ATOM 655 C C . SER A 1 87 ? 5.508 3.721 6.092 1.00 94.50 87 SER A C 1
ATOM 657 O O . SER A 1 87 ? 6.087 2.662 5.847 1.00 94.50 87 SER A O 1
ATOM 659 N N . ILE A 1 88 ? 4.355 4.048 5.501 1.00 94.50 88 ILE A N 1
ATOM 660 C CA . ILE A 1 88 ? 3.711 3.200 4.491 1.00 94.50 88 ILE A CA 1
ATOM 661 C C . ILE A 1 88 ? 4.582 3.113 3.231 1.00 94.50 88 ILE A C 1
ATOM 663 O O . ILE A 1 88 ? 4.780 2.012 2.716 1.00 94.50 88 ILE A O 1
ATOM 667 N N . MET A 1 89 ? 5.175 4.225 2.785 1.00 94.38 89 MET A N 1
ATOM 668 C CA . MET A 1 89 ? 6.079 4.220 1.629 1.00 94.38 89 MET A CA 1
ATOM 669 C C . MET A 1 89 ? 7.300 3.328 1.848 1.00 94.38 89 MET A C 1
ATOM 671 O O . MET A 1 89 ? 7.614 2.534 0.968 1.00 94.38 89 MET A O 1
ATOM 675 N N . GLN A 1 90 ? 7.926 3.367 3.027 1.00 95.69 90 GLN A N 1
ATOM 676 C CA . GLN A 1 90 ? 9.057 2.488 3.343 1.00 95.69 90 GLN A CA 1
ATOM 677 C C . GLN A 1 90 ? 8.686 0.998 3.269 1.00 95.69 90 GLN A C 1
ATOM 679 O O . GLN A 1 90 ? 9.496 0.170 2.851 1.00 95.69 90 GLN A O 1
ATOM 684 N N . ARG A 1 91 ? 7.457 0.637 3.666 1.00 95.12 91 ARG A N 1
ATOM 685 C CA . ARG A 1 91 ? 6.972 -0.746 3.541 1.00 95.12 91 ARG A CA 1
ATOM 686 C C . ARG A 1 91 ? 6.752 -1.120 2.081 1.00 95.12 91 ARG A C 1
ATOM 688 O O . ARG A 1 91 ? 7.211 -2.179 1.669 1.00 95.12 91 ARG A O 1
ATOM 695 N N . TYR A 1 92 ? 6.109 -0.259 1.294 1.00 96.88 92 TYR A N 1
ATOM 696 C CA . TYR A 1 92 ? 5.872 -0.536 -0.123 1.00 96.88 92 TYR A CA 1
ATOM 697 C C . TYR A 1 92 ? 7.165 -0.641 -0.930 1.00 96.88 92 TYR A C 1
ATOM 699 O O . TYR A 1 92 ? 7.304 -1.579 -1.710 1.00 96.88 92 TYR A O 1
ATOM 707 N N . THR A 1 93 ? 8.127 0.260 -0.731 1.00 97.25 93 THR A N 1
ATOM 708 C CA . THR A 1 93 ? 9.416 0.196 -1.435 1.00 97.25 93 THR A CA 1
ATOM 709 C C . THR A 1 93 ? 10.213 -1.037 -1.021 1.00 97.25 93 THR A C 1
ATOM 711 O O . THR A 1 93 ? 10.753 -1.724 -1.886 1.00 97.25 93 THR A O 1
ATOM 714 N N . GLY A 1 94 ? 10.219 -1.382 0.272 1.00 97.44 94 GLY A N 1
ATOM 715 C CA . GLY A 1 94 ? 10.838 -2.612 0.767 1.00 97.44 94 GLY A CA 1
ATOM 716 C C . GLY A 1 94 ? 10.197 -3.878 0.189 1.00 97.44 94 GLY A C 1
ATOM 717 O O . GLY A 1 94 ? 10.907 -4.769 -0.274 1.00 97.44 94 GLY A O 1
ATOM 718 N N . MET A 1 95 ? 8.861 -3.941 0.153 1.00 97.94 95 MET A N 1
ATOM 719 C CA . MET A 1 95 ? 8.115 -5.053 -0.448 1.00 97.94 95 MET A CA 1
ATOM 720 C C . MET A 1 95 ? 8.347 -5.153 -1.956 1.00 97.94 95 MET A C 1
ATOM 722 O O . MET A 1 95 ? 8.530 -6.256 -2.459 1.00 97.94 95 MET A O 1
ATOM 726 N N . ALA A 1 96 ? 8.368 -4.030 -2.674 1.00 97.88 96 ALA A N 1
ATOM 727 C CA . ALA A 1 96 ? 8.639 -4.009 -4.108 1.00 97.88 96 ALA A CA 1
ATOM 728 C C . ALA A 1 96 ? 10.067 -4.480 -4.411 1.00 97.88 96 ALA A C 1
ATOM 730 O O . ALA A 1 96 ? 10.262 -5.305 -5.299 1.00 97.88 96 ALA A O 1
ATOM 731 N N . TYR A 1 97 ? 11.053 -4.012 -3.641 1.00 97.75 97 TYR A N 1
ATOM 732 C CA . TYR A 1 97 ? 12.447 -4.425 -3.788 1.00 97.75 97 TYR A CA 1
ATOM 733 C C . TYR A 1 97 ? 12.632 -5.920 -3.511 1.00 97.75 97 TYR A C 1
ATOM 735 O O . TYR A 1 97 ? 13.150 -6.650 -4.357 1.00 97.75 97 TYR A O 1
ATOM 743 N N . ALA A 1 98 ? 12.155 -6.397 -2.358 1.00 98.00 98 ALA A N 1
ATOM 744 C CA . ALA A 1 98 ? 12.237 -7.811 -2.008 1.00 98.00 98 ALA A CA 1
ATOM 745 C C . ALA A 1 98 ? 11.450 -8.679 -3.001 1.00 98.00 98 ALA A C 1
ATOM 747 O O . ALA A 1 98 ? 11.955 -9.697 -3.467 1.00 98.00 98 ALA A O 1
ATOM 748 N N . GLY A 1 99 ? 10.239 -8.257 -3.369 1.00 98.12 99 GLY A N 1
ATOM 749 C CA . GLY A 1 99 ? 9.394 -8.946 -4.339 1.00 98.12 99 GLY A CA 1
ATOM 750 C C . GLY A 1 99 ? 10.061 -9.070 -5.705 1.00 98.12 99 GLY A C 1
ATOM 751 O O . GLY A 1 99 ? 10.071 -10.159 -6.268 1.00 98.12 99 GLY A O 1
ATOM 752 N N . ALA A 1 100 ? 10.683 -8.000 -6.205 1.00 96.56 100 ALA A N 1
ATOM 753 C CA . ALA A 1 100 ? 11.427 -8.029 -7.461 1.00 96.56 100 ALA A CA 1
ATOM 754 C C . ALA A 1 100 ? 12.632 -8.980 -7.396 1.00 96.56 100 ALA A C 1
ATOM 756 O O . ALA A 1 100 ? 12.842 -9.752 -8.328 1.00 96.56 100 ALA A O 1
ATOM 757 N N . LEU A 1 101 ? 13.388 -8.975 -6.292 1.00 96.44 101 LEU A N 1
ATOM 758 C CA . LEU A 1 101 ? 14.516 -9.891 -6.108 1.00 96.44 101 LEU A CA 1
ATOM 759 C C . LEU A 1 101 ? 14.078 -11.359 -6.075 1.00 96.44 101 LEU A C 1
ATOM 761 O O . LEU A 1 101 ? 14.675 -12.184 -6.764 1.00 96.44 101 LEU A O 1
ATOM 765 N N . TYR A 1 102 ? 13.038 -11.689 -5.305 1.00 97.69 102 TYR A N 1
ATOM 766 C CA . TYR A 1 102 ? 12.534 -13.062 -5.216 1.00 97.69 102 TYR A CA 1
ATOM 767 C C . TYR A 1 102 ? 11.866 -13.523 -6.512 1.00 97.69 102 TYR A C 1
ATOM 769 O O . TYR A 1 102 ? 12.085 -14.649 -6.950 1.00 97.69 102 TYR A O 1
ATOM 777 N N . ALA A 1 103 ? 11.078 -12.666 -7.160 1.00 96.44 103 ALA A N 1
ATOM 778 C CA . ALA A 1 103 ? 10.489 -12.990 -8.454 1.00 96.44 103 ALA A CA 1
ATOM 779 C C . ALA A 1 103 ? 11.575 -13.197 -9.519 1.00 96.44 103 ALA A C 1
ATOM 781 O O . ALA A 1 103 ? 11.514 -14.165 -10.271 1.00 96.44 103 ALA A O 1
ATOM 782 N N . GLY A 1 104 ? 12.592 -12.330 -9.547 1.00 93.44 104 GLY A N 1
ATOM 783 C CA . GLY A 1 104 ? 13.728 -12.443 -10.457 1.00 93.44 104 GLY A CA 1
ATOM 784 C C . GLY A 1 104 ? 14.545 -13.714 -10.231 1.00 93.44 104 GLY A C 1
ATOM 785 O O . GLY A 1 104 ? 14.879 -14.395 -11.197 1.00 93.44 104 GLY A O 1
ATOM 786 N N . SER A 1 105 ? 14.820 -14.086 -8.977 1.00 94.56 105 SER A N 1
ATOM 787 C CA . SER A 1 105 ? 15.575 -15.307 -8.668 1.00 94.56 105 SER A CA 1
ATOM 788 C C . SER A 1 105 ? 14.804 -16.580 -9.022 1.00 94.56 105 SER A C 1
ATOM 790 O O . SER A 1 105 ? 15.378 -17.501 -9.604 1.00 94.56 105 SER A O 1
ATOM 792 N N . LEU A 1 106 ? 13.496 -16.618 -8.752 1.00 96.00 106 LEU A N 1
ATOM 793 C CA . LEU A 1 106 ? 12.632 -17.728 -9.157 1.00 96.00 106 LEU A CA 1
ATOM 794 C C . LEU A 1 106 ? 12.509 -17.827 -10.681 1.00 96.00 106 LEU A C 1
ATOM 796 O O . LEU A 1 106 ? 12.598 -18.925 -11.230 1.00 96.00 106 LEU A O 1
ATOM 800 N N . ALA A 1 107 ? 12.348 -16.696 -11.371 1.00 94.12 107 ALA A N 1
ATOM 801 C CA . ALA A 1 107 ? 12.305 -16.659 -12.829 1.00 94.12 107 ALA A CA 1
ATOM 802 C C . ALA A 1 107 ? 13.631 -17.129 -13.441 1.00 94.12 107 ALA A C 1
ATOM 804 O O . ALA A 1 107 ? 13.610 -17.898 -14.398 1.00 94.12 107 ALA A O 1
ATOM 805 N N . TYR A 1 108 ? 14.770 -16.733 -12.862 1.00 92.25 108 TYR A N 1
ATOM 806 C CA . TYR A 1 108 ? 16.094 -17.190 -13.285 1.00 92.25 108 TYR A CA 1
ATOM 807 C C . TYR A 1 108 ? 16.261 -18.704 -13.114 1.00 92.25 108 TYR A C 1
ATOM 809 O O . TYR A 1 108 ? 16.748 -19.374 -14.020 1.00 92.25 108 TYR A O 1
ATOM 817 N N . LEU A 1 109 ? 15.783 -19.269 -12.002 1.00 93.94 109 LEU A N 1
ATOM 818 C CA . LEU A 1 109 ? 15.824 -20.716 -11.777 1.00 93.94 109 LEU A CA 1
ATOM 819 C C . LEU A 1 109 ? 14.917 -21.492 -12.747 1.00 93.94 109 LEU A C 1
ATOM 821 O O . LEU A 1 109 ? 15.284 -22.570 -13.209 1.00 93.94 109 LEU A O 1
ATOM 825 N N . ALA A 1 110 ? 13.741 -20.948 -13.068 1.00 94.75 110 ALA A N 1
ATOM 826 C CA . ALA A 1 110 ? 12.807 -21.549 -14.020 1.00 94.75 110 ALA A CA 1
ATOM 827 C C . ALA A 1 110 ? 13.219 -21.348 -15.491 1.00 94.75 110 ALA A C 1
ATOM 829 O O . ALA A 1 110 ? 12.700 -22.035 -16.374 1.00 94.75 110 ALA A O 1
ATOM 830 N N . ALA A 1 111 ? 14.148 -20.428 -15.766 1.00 93.31 111 ALA A N 1
ATOM 831 C CA . ALA A 1 111 ? 14.501 -20.008 -17.115 1.00 93.31 111 ALA A CA 1
ATOM 832 C C . ALA A 1 111 ? 14.934 -21.156 -18.048 1.00 93.31 111 ALA A C 1
ATOM 834 O O . ALA A 1 111 ? 14.411 -21.209 -19.163 1.00 93.31 111 ALA A O 1
ATOM 835 N N . PRO A 1 112 ? 15.778 -22.125 -17.627 1.00 91.62 112 PRO A N 1
ATOM 836 C CA . PRO A 1 112 ? 16.187 -23.230 -18.498 1.00 91.62 112 PRO A CA 1
ATOM 837 C C . PRO A 1 112 ? 15.035 -24.171 -18.864 1.00 91.62 112 PRO A C 1
ATOM 839 O O . PRO A 1 112 ? 15.027 -24.737 -19.953 1.00 91.62 112 PRO A O 1
ATOM 842 N N . LEU A 1 113 ? 14.052 -24.331 -17.971 1.00 93.25 113 LEU A N 1
ATOM 843 C CA . LEU A 1 113 ? 12.897 -25.201 -18.200 1.00 93.25 113 LEU A CA 1
ATOM 844 C C . LEU A 1 113 ? 11.890 -24.569 -19.168 1.00 93.25 113 LEU A C 1
ATOM 846 O O . LEU A 1 113 ? 11.248 -25.272 -19.943 1.00 93.25 113 LEU A O 1
ATOM 850 N N . LEU A 1 114 ? 11.750 -23.244 -19.117 1.00 92.69 114 LEU A N 1
ATOM 851 C CA . LEU A 1 114 ? 10.779 -22.487 -19.911 1.00 92.69 114 LEU A CA 1
ATOM 852 C C . LEU A 1 114 ? 11.381 -21.890 -21.193 1.00 92.69 114 LEU A C 1
ATOM 854 O O . LEU A 1 114 ? 10.660 -21.272 -21.974 1.00 92.69 114 LEU A O 1
ATOM 858 N N . GLY A 1 115 ? 12.690 -22.056 -21.410 1.00 90.25 115 GLY A N 1
ATOM 859 C CA . GLY A 1 115 ? 13.411 -21.461 -22.537 1.00 90.25 115 GLY A CA 1
ATOM 860 C C . GLY A 1 115 ? 13.520 -19.935 -22.453 1.00 90.25 115 GLY A C 1
ATOM 861 O O . GLY A 1 115 ? 13.612 -19.265 -23.480 1.00 90.25 115 GLY A O 1
ATOM 862 N N . TRP A 1 116 ? 13.464 -19.357 -21.250 1.00 91.44 116 TRP A N 1
ATOM 863 C CA . TRP A 1 116 ? 13.587 -17.912 -21.071 1.00 91.44 116 TRP A CA 1
ATOM 864 C C . TRP A 1 116 ? 15.049 -17.474 -21.108 1.00 91.44 116 TRP A C 1
ATOM 866 O O . TRP A 1 116 ? 15.904 -18.028 -20.425 1.00 91.44 116 TRP A O 1
ATOM 876 N N . HIS A 1 117 ? 15.327 -16.415 -21.862 1.00 89.19 117 HIS A N 1
ATOM 877 C CA . HIS A 1 117 ? 16.645 -15.791 -21.900 1.00 89.19 117 HIS A CA 1
ATOM 878 C C . HIS A 1 117 ? 16.676 -14.615 -20.921 1.00 89.19 117 HIS A C 1
ATOM 880 O O . HIS A 1 117 ? 16.321 -13.494 -21.286 1.00 89.19 117 HIS A O 1
ATOM 886 N N . LEU A 1 118 ? 17.087 -14.863 -19.677 1.00 88.12 118 LEU A N 1
ATOM 887 C CA . LEU A 1 118 ? 17.232 -13.849 -18.619 1.00 88.12 118 LEU A CA 1
ATOM 888 C C . LEU A 1 118 ? 18.693 -13.405 -18.442 1.00 88.12 118 LEU A C 1
ATOM 890 O O . LEU A 1 118 ? 19.192 -13.274 -17.329 1.00 88.12 118 LEU A O 1
ATOM 894 N N . GLU A 1 119 ? 19.378 -13.183 -19.560 1.00 89.19 119 GLU A N 1
ATOM 895 C CA . GLU A 1 119 ? 20.758 -12.706 -19.589 1.00 89.19 119 GLU A CA 1
ATOM 896 C C . GLU A 1 119 ? 20.818 -11.174 -19.547 1.00 89.19 119 GLU A C 1
ATOM 898 O O . GLU A 1 119 ? 19.889 -10.477 -19.964 1.00 89.19 119 GLU A O 1
ATOM 903 N N . SER A 1 120 ? 21.953 -10.614 -19.123 1.00 86.94 120 SER A N 1
ATOM 904 C CA . SER A 1 120 ? 22.146 -9.155 -19.086 1.00 86.94 120 SER A CA 1
ATOM 905 C C . SER A 1 120 ? 21.842 -8.481 -20.434 1.00 86.94 120 SER A C 1
ATOM 907 O O . SER A 1 120 ? 21.279 -7.389 -20.468 1.00 86.94 120 SER A O 1
ATOM 909 N N . ALA A 1 121 ? 22.155 -9.141 -21.556 1.00 90.88 121 ALA A N 1
ATOM 910 C CA . ALA A 1 121 ? 21.897 -8.615 -22.896 1.00 90.88 121 ALA A CA 1
ATOM 911 C C . ALA A 1 121 ? 20.397 -8.512 -23.230 1.00 90.88 121 ALA A C 1
ATOM 913 O O . ALA A 1 121 ? 19.964 -7.501 -23.786 1.00 90.88 121 ALA A O 1
ATOM 914 N N . SER A 1 122 ? 19.589 -9.518 -22.876 1.00 88.31 122 SER A N 1
ATOM 915 C CA . SER A 1 122 ? 18.144 -9.501 -23.141 1.00 88.31 122 SER A CA 1
ATOM 916 C C . SER A 1 122 ? 17.421 -8.505 -22.238 1.00 88.31 122 SER A C 1
ATOM 918 O O . SER A 1 122 ? 16.516 -7.809 -22.699 1.00 88.31 122 SER A O 1
ATOM 920 N N . LEU A 1 123 ? 17.870 -8.356 -20.989 1.00 88.44 123 LEU A N 1
ATOM 921 C CA . LEU A 1 123 ? 17.370 -7.337 -20.063 1.00 88.44 123 LEU A CA 1
ATOM 922 C C . LEU A 1 123 ? 17.648 -5.916 -20.571 1.00 88.44 123 LEU A C 1
ATOM 924 O O . LEU A 1 123 ? 16.753 -5.071 -20.551 1.00 88.44 123 LEU A O 1
ATOM 928 N N . VAL A 1 124 ? 18.857 -5.649 -21.076 1.00 90.94 124 VAL A N 1
ATOM 929 C CA . VAL A 1 124 ? 19.205 -4.347 -21.672 1.00 90.94 124 VAL A CA 1
ATOM 930 C C . VAL A 1 124 ? 18.404 -4.093 -22.948 1.00 90.94 124 VAL A C 1
ATOM 932 O O . VAL A 1 124 ? 17.895 -2.989 -23.131 1.00 90.94 124 VAL A O 1
ATOM 935 N N . ALA A 1 125 ? 18.234 -5.098 -23.810 1.00 90.56 125 ALA A N 1
ATOM 936 C CA . ALA A 1 125 ? 17.415 -4.972 -25.014 1.00 90.56 125 ALA A CA 1
ATOM 937 C C . ALA A 1 125 ? 15.943 -4.679 -24.675 1.00 90.56 125 ALA A C 1
ATOM 939 O O . ALA A 1 125 ? 15.331 -3.793 -25.273 1.00 90.56 125 ALA A O 1
ATOM 940 N N . PHE A 1 126 ? 15.394 -5.352 -23.661 1.00 87.94 126 PHE A N 1
ATOM 941 C CA . PHE A 1 126 ? 14.057 -5.079 -23.144 1.00 87.94 126 PHE A CA 1
ATOM 942 C C . PHE A 1 126 ? 13.949 -3.645 -22.604 1.00 87.94 126 PHE A C 1
ATOM 944 O O . PHE A 1 126 ? 13.067 -2.896 -23.033 1.00 87.94 126 PHE A O 1
ATOM 951 N N . ALA A 1 127 ? 14.900 -3.217 -21.764 1.00 86.38 127 ALA A N 1
ATOM 952 C CA . ALA A 1 127 ? 15.003 -1.841 -21.266 1.00 86.38 127 ALA A CA 1
ATOM 953 C C . ALA A 1 127 ? 15.050 -0.816 -22.418 1.00 86.38 127 ALA A C 1
ATOM 955 O O . ALA A 1 127 ? 14.375 0.217 -22.393 1.00 86.38 127 ALA A O 1
ATOM 956 N N . ALA A 1 128 ? 15.803 -1.129 -23.472 1.00 87.88 128 ALA A N 1
ATOM 957 C CA . ALA A 1 128 ? 15.938 -0.312 -24.670 1.00 87.88 128 ALA A CA 1
ATOM 958 C C . ALA A 1 128 ? 14.691 -0.330 -25.569 1.00 87.88 128 ALA A C 1
ATOM 960 O O . ALA A 1 128 ? 14.468 0.639 -26.292 1.00 87.88 128 ALA A O 1
ATOM 961 N N . SER A 1 129 ? 13.846 -1.357 -25.508 1.00 89.62 129 SER A N 1
ATOM 962 C CA . SER A 1 129 ? 12.590 -1.419 -26.270 1.00 89.62 129 SER A CA 1
ATOM 963 C C . SER A 1 129 ? 11.419 -0.679 -25.615 1.00 89.62 129 SER A C 1
ATOM 965 O O . SER A 1 129 ? 10.414 -0.428 -26.278 1.00 89.62 129 SER A O 1
ATOM 967 N N . LEU A 1 130 ? 11.531 -0.283 -24.338 1.00 86.69 130 LEU A N 1
ATOM 968 C CA . LEU A 1 130 ? 10.442 0.414 -23.649 1.00 86.69 130 LEU A CA 1
ATOM 969 C C . LEU A 1 130 ? 10.100 1.758 -24.330 1.00 86.69 130 LEU A C 1
ATOM 971 O O . LEU A 1 130 ? 11.001 2.487 -24.767 1.00 86.69 130 LEU A O 1
ATOM 975 N N . PRO A 1 131 ? 8.809 2.126 -24.412 1.00 85.12 131 PRO A N 1
ATOM 976 C CA . PRO A 1 131 ? 8.394 3.414 -24.950 1.00 85.12 131 PRO A CA 1
ATOM 977 C C . PRO A 1 131 ? 8.972 4.565 -24.122 1.00 85.12 131 PRO A C 1
ATOM 979 O O . PRO A 1 131 ? 9.206 4.434 -22.920 1.00 85.12 131 PRO A O 1
ATOM 982 N N . VAL A 1 132 ? 9.181 5.716 -24.768 1.00 77.62 132 VAL A N 1
ATOM 983 C CA . VAL A 1 132 ? 9.824 6.895 -24.160 1.00 77.62 132 VAL A CA 1
ATOM 984 C C . VAL A 1 132 ? 9.156 7.270 -22.835 1.00 77.62 132 VAL A C 1
ATOM 986 O O . VAL A 1 132 ? 9.857 7.424 -21.844 1.00 77.62 132 VAL A O 1
ATOM 989 N N . ALA A 1 133 ? 7.821 7.280 -22.767 1.00 74.25 133 ALA A N 1
ATOM 990 C CA . ALA A 1 133 ? 7.069 7.569 -21.541 1.00 74.25 133 ALA A CA 1
ATOM 991 C C . ALA A 1 133 ? 7.460 6.682 -20.339 1.00 74.25 133 ALA A C 1
ATOM 993 O O . ALA A 1 133 ? 7.516 7.160 -19.211 1.00 74.25 133 ALA A O 1
ATOM 994 N N . ALA A 1 134 ? 7.785 5.408 -20.573 1.00 76.25 134 ALA A N 1
ATOM 995 C CA . ALA A 1 134 ? 8.224 4.499 -19.516 1.00 76.25 134 ALA A CA 1
ATOM 996 C C . ALA A 1 134 ? 9.694 4.720 -19.115 1.00 76.25 134 ALA A C 1
ATOM 998 O O . ALA A 1 134 ? 10.066 4.459 -17.975 1.00 76.25 134 ALA A O 1
ATOM 999 N N . LYS A 1 135 ? 10.529 5.224 -20.033 1.00 69.06 135 LYS A N 1
ATOM 1000 C CA . LYS A 1 135 ? 11.953 5.503 -19.790 1.00 69.06 135 LYS A CA 1
ATOM 1001 C C . LYS A 1 135 ? 12.204 6.833 -19.081 1.00 69.06 135 LYS A C 1
ATOM 1003 O O . LYS A 1 135 ? 13.150 6.920 -18.306 1.00 69.06 135 LYS A O 1
ATOM 1008 N N . VAL A 1 136 ? 11.409 7.870 -19.362 1.00 67.56 136 VAL A N 1
ATOM 1009 C CA . VAL A 1 136 ? 11.625 9.217 -18.791 1.00 67.56 136 VAL A CA 1
ATOM 1010 C C . VAL A 1 136 ? 10.780 9.516 -17.552 1.00 67.56 136 VAL A C 1
ATOM 1012 O O . VAL A 1 136 ? 11.015 10.541 -16.919 1.00 67.56 136 VAL A O 1
ATOM 1015 N N . GLY A 1 137 ? 9.827 8.654 -17.178 1.00 65.38 137 GLY A N 1
ATOM 1016 C CA . GLY A 1 137 ? 8.817 9.012 -16.175 1.00 65.38 137 GLY A CA 1
ATOM 1017 C C . GLY A 1 137 ? 8.038 10.267 -16.600 1.00 65.38 137 GLY A C 1
ATOM 1018 O O . GLY A 1 137 ? 7.922 10.549 -17.793 1.00 65.38 137 GLY A O 1
ATOM 1019 N N . PHE A 1 138 ? 7.538 11.059 -15.641 1.00 60.38 138 PHE A N 1
ATOM 1020 C CA . PHE A 1 138 ? 7.151 12.446 -15.932 1.00 60.38 138 PHE A CA 1
ATOM 1021 C C . PHE A 1 138 ? 8.398 13.179 -16.435 1.00 60.38 138 PHE A C 1
ATOM 1023 O O . PHE A 1 138 ? 9.396 13.257 -15.714 1.00 60.38 138 PHE A O 1
ATOM 1030 N N . GLY A 1 139 ? 8.378 13.691 -17.667 1.00 65.19 139 GLY A N 1
ATOM 1031 C CA . GLY A 1 139 ? 9.553 14.352 -18.226 1.00 65.19 139 GLY A CA 1
ATOM 1032 C C . GLY A 1 139 ? 9.976 15.536 -17.351 1.00 65.19 139 GLY A C 1
ATOM 1033 O O . GLY A 1 139 ? 9.156 16.113 -16.637 1.00 65.19 139 GLY A O 1
ATOM 1034 N N . LYS A 1 140 ? 11.243 15.972 -17.433 1.00 67.38 140 LYS A N 1
ATOM 1035 C CA . LYS A 1 140 ? 11.712 17.192 -16.733 1.00 67.38 140 LYS A CA 1
ATOM 1036 C C . LYS A 1 140 ? 10.756 18.380 -16.932 1.00 67.38 140 LYS A C 1
ATOM 1038 O O . LYS A 1 140 ? 10.555 19.164 -16.013 1.00 67.38 140 LYS A O 1
ATOM 1043 N N . ALA A 1 141 ? 10.148 18.481 -18.116 1.00 68.06 141 ALA A N 1
ATOM 1044 C CA . ALA A 1 141 ? 9.143 19.486 -18.444 1.00 68.06 141 ALA A CA 1
ATOM 1045 C C . ALA A 1 141 ? 7.830 19.322 -17.654 1.00 68.06 141 ALA A C 1
ATOM 1047 O O . ALA A 1 141 ? 7.247 20.320 -17.241 1.00 68.06 141 ALA A O 1
ATOM 1048 N N . ASP A 1 142 ? 7.374 18.095 -17.415 1.00 72.19 142 ASP A N 1
ATOM 1049 C CA . ASP A 1 142 ? 6.146 17.810 -16.664 1.00 72.19 142 ASP A CA 1
ATOM 1050 C C . ASP A 1 142 ? 6.354 18.035 -15.163 1.00 72.19 142 ASP A C 1
ATOM 1052 O O . ASP A 1 142 ? 5.504 18.625 -14.498 1.00 72.19 142 ASP A O 1
ATOM 1056 N N . ILE A 1 143 ? 7.538 17.681 -14.653 1.00 73.19 143 ILE A N 1
ATOM 1057 C CA . ILE A 1 143 ? 7.965 18.000 -13.284 1.00 73.19 143 ILE A CA 1
ATOM 1058 C C . ILE A 1 143 ? 8.074 19.522 -13.102 1.00 73.19 143 ILE A C 1
ATOM 1060 O O . ILE A 1 143 ? 7.583 20.061 -12.115 1.00 73.19 143 ILE A O 1
ATOM 1064 N N . ALA A 1 144 ? 8.660 20.240 -14.065 1.00 76.00 144 ALA A N 1
ATOM 1065 C CA . ALA A 1 144 ? 8.769 21.699 -14.009 1.00 76.00 144 ALA A CA 1
ATOM 1066 C C . ALA A 1 144 ? 7.395 22.393 -14.032 1.00 76.00 144 ALA A C 1
ATOM 1068 O O . ALA A 1 144 ? 7.173 23.341 -13.278 1.00 76.00 144 ALA A O 1
ATOM 1069 N N . LYS A 1 145 ? 6.452 21.901 -14.848 1.00 80.06 145 LYS A N 1
ATOM 1070 C CA . LYS A 1 145 ? 5.064 22.393 -14.864 1.00 80.06 145 LYS A CA 1
ATOM 1071 C C . LYS A 1 145 ? 4.373 22.170 -13.519 1.00 80.06 145 LYS A C 1
ATOM 1073 O O . LYS A 1 145 ? 3.739 23.094 -13.015 1.00 80.06 145 LYS A O 1
ATOM 1078 N N . ALA A 1 146 ? 4.533 20.987 -12.925 1.00 79.19 146 ALA A N 1
ATOM 1079 C CA . ALA A 1 146 ? 3.966 20.672 -11.616 1.00 79.19 146 ALA A CA 1
ATOM 1080 C C . ALA A 1 146 ? 4.547 21.567 -10.505 1.00 79.19 146 ALA A C 1
ATOM 1082 O O . ALA A 1 146 ? 3.792 22.137 -9.720 1.00 79.19 146 ALA A O 1
ATOM 1083 N N . THR A 1 147 ? 5.868 21.771 -10.483 1.00 85.19 147 THR A N 1
ATOM 1084 C CA . THR A 1 147 ? 6.536 22.649 -9.507 1.00 85.19 147 THR A CA 1
ATOM 1085 C C . THR A 1 147 ? 6.085 24.105 -9.635 1.00 85.19 147 THR A C 1
ATOM 1087 O O . THR A 1 147 ? 5.780 24.739 -8.625 1.00 85.19 147 THR A O 1
ATOM 1090 N N . ASN A 1 148 ? 5.979 24.633 -10.861 1.00 84.31 148 ASN A N 1
ATOM 1091 C CA . ASN A 1 148 ? 5.491 25.997 -11.090 1.00 84.31 148 ASN A CA 1
ATOM 1092 C C . ASN A 1 148 ? 4.022 26.159 -10.680 1.00 84.31 148 ASN A C 1
ATOM 1094 O O . ASN A 1 148 ? 3.671 27.172 -10.080 1.00 84.31 148 ASN A O 1
ATOM 1098 N N . ALA A 1 149 ? 3.172 25.166 -10.951 1.00 84.69 149 ALA A N 1
ATOM 1099 C CA . ALA A 1 149 ? 1.769 25.198 -10.544 1.00 84.69 149 ALA A CA 1
ATOM 1100 C C . ALA A 1 149 ? 1.612 25.248 -9.014 1.00 84.69 149 ALA A C 1
ATOM 1102 O O . ALA A 1 149 ? 0.805 26.024 -8.506 1.00 84.69 149 ALA A O 1
ATOM 1103 N N . ILE A 1 150 ? 2.428 24.483 -8.279 1.00 86.25 150 ILE A N 1
ATOM 1104 C CA . ILE A 1 150 ? 2.461 24.510 -6.809 1.00 86.25 150 ILE A CA 1
ATOM 1105 C C . ILE A 1 150 ? 2.924 25.882 -6.298 1.00 86.25 150 ILE A C 1
ATOM 1107 O O . ILE A 1 150 ? 2.313 26.438 -5.387 1.00 86.25 150 ILE A O 1
ATOM 1111 N N . TRP A 1 151 ? 3.971 26.455 -6.899 1.00 88.50 151 TRP A N 1
ATOM 1112 C CA . TRP A 1 151 ? 4.476 27.779 -6.525 1.00 88.50 151 TRP A CA 1
ATOM 1113 C C . TRP A 1 151 ? 3.436 28.882 -6.742 1.00 88.50 151 TRP A C 1
ATOM 1115 O O . TRP A 1 151 ? 3.193 29.692 -5.849 1.00 88.50 151 TRP A O 1
ATOM 1125 N N . VAL A 1 152 ? 2.783 28.887 -7.905 1.00 87.19 152 VAL A N 1
ATOM 1126 C CA . VAL A 1 152 ? 1.745 29.869 -8.246 1.00 87.19 152 VAL A CA 1
ATOM 1127 C C . VAL A 1 152 ? 0.533 29.728 -7.323 1.00 87.19 152 VAL A C 1
ATOM 1129 O O . VAL A 1 152 ? 0.035 30.735 -6.823 1.00 87.19 152 VAL A O 1
ATOM 1132 N N . ALA A 1 153 ? 0.092 28.501 -7.034 1.00 82.69 153 ALA A N 1
ATOM 1133 C CA . ALA A 1 153 ? -1.009 28.258 -6.105 1.00 82.69 153 ALA A CA 1
ATOM 1134 C C . ALA A 1 153 ? -0.688 28.749 -4.681 1.00 82.69 153 ALA A C 1
ATOM 1136 O O . ALA A 1 153 ? -1.538 29.380 -4.053 1.00 82.69 153 ALA A O 1
ATOM 1137 N N . SER A 1 154 ? 0.541 28.532 -4.198 1.00 77.56 154 SER A N 1
ATOM 1138 C CA . SER A 1 154 ? 0.994 29.056 -2.902 1.00 77.56 154 SER A CA 1
ATOM 1139 C C . SER A 1 154 ? 1.021 30.584 -2.871 1.00 77.56 154 SER A C 1
ATOM 1141 O O . SER A 1 154 ? 0.520 31.174 -1.919 1.00 77.56 154 SER A O 1
ATOM 1143 N N . VAL A 1 155 ? 1.534 31.243 -3.918 1.00 85.69 155 VAL A N 1
ATOM 1144 C CA . VAL A 1 155 ? 1.583 32.716 -3.993 1.00 85.69 155 VAL A CA 1
ATOM 1145 C C . VAL A 1 155 ? 0.180 33.324 -4.029 1.00 85.69 155 VAL A C 1
ATOM 1147 O O . VAL A 1 155 ? -0.099 34.264 -3.287 1.00 85.69 155 VAL A O 1
ATOM 1150 N N . ILE A 1 156 ? -0.724 32.774 -4.844 1.00 82.31 156 ILE A N 1
ATOM 1151 C CA . ILE A 1 156 ? -2.118 33.239 -4.915 1.00 82.31 156 ILE A CA 1
ATOM 1152 C C . ILE A 1 156 ? -2.833 33.000 -3.579 1.00 82.31 156 ILE A C 1
ATOM 1154 O O . ILE A 1 156 ? -3.540 33.884 -3.100 1.00 82.31 156 ILE A O 1
ATOM 1158 N N . GLY A 1 157 ? -2.610 31.845 -2.945 1.00 80.12 157 GLY A N 1
ATOM 1159 C CA . GLY A 1 157 ? -3.151 31.541 -1.620 1.00 80.12 157 GLY A CA 1
ATOM 1160 C C . GLY A 1 157 ? -2.667 32.515 -0.542 1.00 80.12 157 GLY A C 1
ATOM 1161 O O . GLY A 1 157 ? -3.475 33.004 0.246 1.00 80.12 157 GLY A O 1
ATOM 1162 N N . SER A 1 158 ? -1.376 32.860 -0.534 1.00 73.38 158 SER A N 1
ATOM 1163 C CA . SER A 1 158 ? -0.811 33.841 0.403 1.00 73.38 158 SER A CA 1
ATOM 1164 C C . SER A 1 158 ? -1.323 35.263 0.158 1.00 73.38 158 SER A C 1
ATOM 1166 O O . SER A 1 158 ? -1.603 35.977 1.118 1.00 73.38 158 SER A O 1
ATOM 1168 N N . LEU A 1 159 ? -1.499 35.671 -1.103 1.00 75.81 159 LEU A N 1
ATOM 1169 C CA . LEU A 1 159 ? -2.074 36.977 -1.452 1.00 75.81 159 LEU A CA 1
ATOM 1170 C C . LEU A 1 159 ? -3.559 37.075 -1.078 1.00 75.81 159 LEU A C 1
ATOM 1172 O O . LEU A 1 159 ? -3.993 38.101 -0.562 1.00 75.81 159 LEU A O 1
ATOM 1176 N N . GLY A 1 160 ? -4.331 36.005 -1.287 1.00 74.38 160 GLY A N 1
ATOM 1177 C CA . GLY A 1 160 ? -5.734 35.943 -0.871 1.00 74.38 160 GLY A CA 1
ATOM 1178 C C . GLY A 1 160 ? -5.905 36.006 0.649 1.00 74.38 160 GLY A C 1
ATOM 1179 O O . GLY A 1 160 ? -6.823 36.660 1.135 1.00 74.38 160 GLY A O 1
ATOM 1180 N N . LEU A 1 161 ? -4.991 35.390 1.404 1.00 61.56 161 LEU A N 1
ATOM 1181 C CA . LEU A 1 161 ? -4.985 35.456 2.867 1.00 61.56 161 LEU A CA 1
ATOM 1182 C C . LEU A 1 161 ? -4.594 36.852 3.388 1.00 61.56 161 LEU A C 1
ATOM 1184 O O . LEU A 1 161 ? -5.122 37.290 4.405 1.00 61.56 161 LEU A O 1
ATOM 1188 N N . ALA A 1 162 ? -3.711 37.561 2.677 1.00 61.00 162 ALA A N 1
ATOM 1189 C CA . ALA A 1 162 ? -3.287 38.920 3.021 1.00 61.00 162 ALA A CA 1
ATOM 1190 C C . ALA A 1 162 ? -4.373 39.990 2.783 1.00 61.00 162 ALA A C 1
ATOM 1192 O O . ALA A 1 162 ? -4.308 41.053 3.382 1.00 61.00 162 ALA A O 1
ATOM 1193 N N . LEU A 1 163 ? -5.368 39.714 1.933 1.00 63.12 163 LEU A N 1
ATOM 1194 C CA . LEU A 1 163 ? -6.524 40.591 1.679 1.00 63.12 163 LEU A CA 1
ATOM 1195 C C . LEU A 1 163 ? -7.660 40.429 2.707 1.00 63.12 163 LEU A C 1
ATOM 1197 O O . LEU A 1 163 ? -8.644 41.163 2.652 1.00 63.12 163 LEU A O 1
ATOM 1201 N N . LEU A 1 164 ? -7.549 39.452 3.612 1.00 61.53 164 LEU A N 1
ATOM 1202 C CA . LEU A 1 164 ? -8.535 39.142 4.655 1.00 61.53 164 LEU A CA 1
ATOM 1203 C C . LEU A 1 164 ? -8.140 39.696 6.041 1.00 61.53 164 LEU A C 1
ATOM 1205 O O . LEU A 1 164 ? -8.776 39.333 7.033 1.00 61.53 164 LEU A O 1
ATOM 1209 N N . TRP A 1 165 ? -7.115 40.553 6.108 1.00 50.62 165 TRP A N 1
ATOM 1210 C CA . TRP A 1 165 ? -6.650 41.270 7.302 1.00 50.62 165 TRP A CA 1
ATOM 1211 C C . TRP A 1 165 ? -6.599 42.778 7.063 1.00 50.62 165 TRP A C 1
ATOM 1213 O O . TRP A 1 165 ? -6.279 43.182 5.923 1.00 50.62 165 TRP A O 1
#

Radius of gyration: 36.52 Å; chains: 1; bounding box: 69×66×82 Å

InterPro domains:
  IPR014314 Succinate dehydrogenase, cytochrome b556 subunit [PTHR10978] (32-133)
  IPR034804 Fumarate reductase/succinate dehydrogenase, transmembrane subunit [G3DSA:1.20.1300.10] (49-152)
  IPR034804 Fumarate reductase/succinate dehydrogenase, transmembrane subunit [SSF81343] (63-123)

Foldseek 3Di:
DDPVVVVVVVVVVVVPDPPDDPDDDPVVVVVVVVVVVVVVVVPPDDDDDDDDDPVVVVVVVVVVVVPDDDPDDPVPDDCPDCCNPVVVVVVVVVCVVVVCVVVLVVCVVCCVVVVHDPDPVVVVVVLVPDDPCVNQPCHPVNVVVVVVVVVVVVVVVVVVVVVVD

=== Feature glossary ===
Reading guide. The protein is described through the following features:

Foldseek 3Di. A 3Di character summarizes, for each residue, the relative orientation of the Cα frame of its nearest spatial neighbor. Because it encodes fold topology rather than chemistry, 3Di alignments detect remote structural similarity that sequence alignment misses.

Contact-map, Ramachandran, and PAE plots. Plot images: a contact map (which residues are close in 3D, as an N×N binary image), a Ramachandran scatter (backbone torsion angles, revealing secondary-structure composition at a glance), and — for AlphaFold structures — a PAE heatmap (pairwise prediction confidence).

Radius of gyration, Cα contacts, bounding box. Radius of gyration (Rg) is the root-mean-square distance of Cα atoms from their centroid — a single number for overall size and compactness. A globular domain of N residues has Rg ≈ 2.2·N^0.38 Å; an extended or disordered chain has a much larger Rg. The Cα contact count is the number of residue pairs whose Cα atoms are within 8 Å and are more than four positions apart in sequence — a standard proxy for tertiary packing density. The bounding box is the smallest axis-aligned box enclosing all Cα atoms.

Secondary structure (8-state, DSSP). Eight-state secondary structure (DSSP): H is the canonical α-helix, G the tighter 3₁₀-helix, I the wider π-helix; E/B are β-structure, T and S are turns and bends, and '-' is everything else. DSSP derives these from the pattern of main-chain N–H···O=C hydrogen bonds, not from the sequence.

B-factor. B-factor (Debye–Waller factor) reflects atomic displacement in the crystal lattice. It is an experimental observable (units Å²), not a prediction; low values mean the atom is pinned down, high values mean it moves or is heterogeneous across the crystal.

pLDDT. pLDDT is the predicted lDDT-Cα score: AlphaFold's confidence that the local environment of each residue (all inter-atomic distances within 15 Å) is correctly placed. It is a per-residue number between 0 and 100, with higher meaning more reliable.

Nearest PDB structures. Nearest PDB neighbors are the top structural matches found by Foldseek when searching this structure against the entire Protein Data Bank. Each hit reports a TM-score (0 to 1; >0.5 almost always implies the same fold) and an E-value. These are *structural* homologs — they may share no detectable sequence similarity.

Solvent-accessible surface area. Accessible surface area quantifies burial. A residue with SASA near zero is packed into the hydrophobic core; one with SASA >100 Å² sits on the surface. Computed here via the Shrake–Rupley numerical algorithm with a 1.4 Å probe.

Rendered structure images. Structure images are PyMOL renders from six orthogonal camera directions. Cartoon representation draws helices as coils and strands as arrows; sticks shows the backbone as bonds; surface shows the solvent-excluded envelope. Rainbow coloring maps sequence position to hue (blue→red, N→C); chain coloring assigns a distinct color per polypeptide.

Backbone torsions (φ/ψ). φ (phi) and ψ (psi) are the two rotatable backbone dihedrals per residue: φ is the C(i-1)–N–Cα–C torsion, ψ is the N–Cα–C–N(i+1) torsion, both in degrees on (−180°, 180°]. α-helical residues cluster near (−60°, −45°); β-strand residues near (−120°, +130°). A Ramachandran plot is simply a scatter of (φ, ψ) for every residue.

Predicted aligned error. Predicted Aligned Error (PAE) is an AlphaFold confidence matrix: entry (i, j) is the expected error in the position of residue j, in ångströms, when the prediction is superimposed on the true structure at residue i. Low PAE within a block of residues means that block is internally rigid and well-predicted; high PAE between two blocks means their relative placement is uncertain even if each block individually is confident.

mmCIF coordinates. Structure coordinates are given as an mmCIF _atom_site loop: one row per atom with element, residue name, chain id, sequence number, and x/y/z position in Å. Only the four main-chain atoms per residue are included here; side chains are omitted to keep the record compact.

InterPro / GO / CATH / organism. Database cross-references. InterPro integrates a dozen domain/family signature databases into unified entries with residue-range hits. GO terms attach function/process/location labels with evidence codes. CATH codes position the fold in a four-level structural taxonomy. Organism is the NCBI-taxonomy species name.

Secondary structure (3-state, P-SEA). SS3 is a coarse helix/strand/coil call (letters a/b/c) made by the P-SEA algorithm from inter-Cα distances and dihedrals. It is less detailed than DSSP but needs only Cα positions.

Sequence. Sequence gives the chain of amino acids in standard one-letter code (A=alanine, C=cysteine, …, Y=tyrosine), read N→C. It is the only feature that is directly encoded by the gene; all structural features are derived from the folded form of this sequence.